Protein AF-A0A1E1WPE3-F1 (afdb_monomer)

Organism: Pectinophora gossypiella (NCBI:txid13191)

InterPro domains:
  IPR011009 Protein kinase-like domain superfamily [SSF56112] (70-118)
  IPR050839 Rho-associated Serine/Threonine Kinase [PTHR22988] (26-117)

Structure (mmCIF, N/CA/C/O backbone):
data_AF-A0A1E1WPE3-F1
#
_entry.id   AF-A0A1E1WPE3-F1
#
loop_
_atom_site.group_PDB
_atom_site.id
_atom_site.type_symbol
_atom_site.label_atom_id
_atom_site.label_alt_id
_atom_site.label_comp_id
_atom_site.label_asym_id
_atom_site.label_entity_id
_atom_site.label_seq_id
_atom_site.pdbx_PDB_ins_code
_atom_site.Cartn_x
_atom_site.Cartn_y
_atom_site.Cartn_z
_atom_site.occupancy
_atom_site.B_iso_or_equiv
_atom_site.auth_seq_id
_atom_site.auth_comp_id
_atom_site.auth_asym_id
_atom_site.auth_atom_id
_atom_site.pdbx_PDB_model_num
ATOM 1 N N . MET A 1 1 ? 42.005 35.440 54.924 1.00 44.78 1 MET A N 1
ATOM 2 C CA . MET A 1 1 ? 42.243 36.395 53.826 1.00 44.78 1 MET A CA 1
ATOM 3 C C . MET A 1 1 ? 43.065 35.664 52.790 1.00 44.78 1 MET A C 1
ATOM 5 O O . MET A 1 1 ? 44.163 35.255 53.140 1.00 44.78 1 MET A O 1
ATOM 9 N N . SER A 1 2 ? 42.572 35.339 51.604 1.00 46.44 2 SER A N 1
ATOM 10 C CA . SER A 1 2 ? 41.546 35.983 50.758 1.00 46.44 2 SER A CA 1
ATOM 11 C C . SER A 1 2 ? 40.891 34.846 49.950 1.00 46.44 2 SER A C 1
ATOM 13 O O . SER A 1 2 ? 41.591 33.901 49.599 1.00 46.44 2 SER A O 1
ATOM 15 N N . ASP A 1 3 ? 39.568 34.715 49.884 1.00 54.69 3 ASP A N 1
ATOM 16 C CA . ASP A 1 3 ? 38.653 35.470 49.010 1.00 54.69 3 ASP A CA 1
ATOM 17 C C . ASP A 1 3 ? 39.115 35.460 47.550 1.00 54.69 3 ASP A C 1
ATOM 19 O O . ASP A 1 3 ? 39.924 36.297 47.177 1.00 54.69 3 ASP A O 1
ATOM 23 N N . ASP A 1 4 ? 38.598 34.499 46.781 1.00 58.78 4 ASP A N 1
ATOM 24 C CA . ASP A 1 4 ? 38.401 34.546 45.323 1.00 58.78 4 ASP A CA 1
ATOM 25 C C . ASP A 1 4 ? 37.315 33.491 45.013 1.00 58.78 4 ASP A C 1
ATOM 27 O O . ASP A 1 4 ? 37.571 32.289 44.961 1.00 58.78 4 ASP A O 1
ATOM 31 N N . GLU A 1 5 ? 36.051 33.854 45.229 1.00 60.88 5 GLU A N 1
ATOM 32 C CA . GLU A 1 5 ? 35.130 34.358 44.196 1.00 60.88 5 GLU A CA 1
ATOM 33 C C . GLU A 1 5 ? 34.588 33.229 43.308 1.00 60.88 5 GLU A C 1
ATOM 35 O O . GLU A 1 5 ? 35.170 32.783 42.319 1.00 60.88 5 GLU A O 1
ATOM 40 N N . ASP A 1 6 ? 33.409 32.785 43.740 1.00 49.94 6 ASP A N 1
ATOM 41 C CA . ASP A 1 6 ? 32.410 32.038 42.999 1.00 49.94 6 ASP A CA 1
ATOM 42 C C . ASP A 1 6 ? 32.151 32.701 41.637 1.00 49.94 6 ASP A C 1
ATOM 44 O O . ASP A 1 6 ? 31.755 33.860 41.533 1.00 49.94 6 ASP A O 1
ATOM 48 N N . SER A 1 7 ? 32.408 31.971 40.558 1.00 48.25 7 SER A N 1
ATOM 49 C CA . SER A 1 7 ? 32.053 32.399 39.207 1.00 48.25 7 SER A CA 1
ATOM 50 C C . SER A 1 7 ? 31.471 31.228 38.432 1.00 48.25 7 SER A C 1
ATOM 52 O O . SER A 1 7 ? 31.965 30.825 37.380 1.00 48.25 7 SER A O 1
ATOM 54 N N . SER A 1 8 ? 30.365 30.694 38.948 1.00 56.28 8 SER A N 1
ATOM 55 C CA . SER A 1 8 ? 29.364 30.067 38.089 1.00 56.28 8 SER A CA 1
ATOM 56 C C . SER A 1 8 ? 28.542 31.174 37.421 1.00 56.28 8 SER A C 1
ATOM 58 O O . SER A 1 8 ? 27.858 31.922 38.120 1.00 56.28 8 SER A O 1
ATOM 60 N N . PRO A 1 9 ? 28.544 31.327 36.083 1.00 53.41 9 PRO A N 1
ATOM 61 C CA . PRO A 1 9 ? 27.632 32.255 35.441 1.00 53.41 9 PRO A CA 1
ATOM 62 C C . PRO A 1 9 ? 26.237 31.624 35.405 1.00 53.41 9 PRO A C 1
ATOM 64 O O . PRO A 1 9 ? 25.801 31.075 34.394 1.00 53.41 9 PRO A O 1
ATOM 67 N N . GLU A 1 10 ? 25.504 31.757 36.507 1.00 52.38 10 GLU A N 1
ATOM 68 C CA . GLU A 1 10 ? 24.049 31.652 36.530 1.00 52.38 10 GLU A CA 1
ATOM 69 C C . GLU A 1 10 ? 23.464 32.906 35.853 1.00 52.38 10 GLU A C 1
ATOM 71 O O . GLU A 1 10 ? 22.895 33.799 36.474 1.00 52.38 10 GLU A O 1
ATOM 76 N N . ARG A 1 11 ? 23.648 33.031 34.532 1.00 51.53 11 ARG A N 1
ATOM 77 C CA . ARG A 1 11 ? 22.940 34.045 33.741 1.00 51.53 11 ARG A CA 1
ATOM 78 C C . ARG A 1 11 ? 21.675 33.442 33.161 1.00 51.53 11 ARG A C 1
ATOM 80 O O . ARG A 1 11 ? 21.628 33.010 32.015 1.00 51.53 11 ARG A O 1
ATOM 87 N N . ALA A 1 12 ? 20.665 33.455 34.026 1.00 43.12 12 ALA A N 1
ATOM 88 C CA . ALA A 1 12 ? 19.273 33.726 33.713 1.00 43.12 12 ALA A CA 1
ATOM 89 C C . ALA A 1 12 ? 18.779 33.114 32.395 1.00 43.12 12 ALA A C 1
ATOM 91 O O . ALA A 1 12 ? 18.644 33.789 31.371 1.00 43.12 12 ALA A O 1
ATOM 92 N N . LEU A 1 13 ? 18.350 31.854 32.472 1.00 42.94 13 LEU A N 1
ATOM 93 C CA . LEU A 1 13 ? 17.176 31.456 31.709 1.00 42.94 13 LEU A CA 1
ATOM 94 C C . LEU A 1 13 ? 16.004 32.287 32.244 1.00 42.94 13 LEU A C 1
ATOM 96 O O . LEU A 1 13 ? 15.238 31.839 33.092 1.00 42.94 13 LEU A O 1
ATOM 100 N N . CYS A 1 14 ? 15.874 33.526 31.762 1.00 37.69 14 CYS A N 1
ATOM 101 C CA . CYS A 1 14 ? 14.597 34.214 31.804 1.00 37.69 14 CYS A CA 1
ATOM 102 C C . CYS A 1 14 ? 13.567 33.206 31.280 1.00 37.69 14 CYS A C 1
ATOM 104 O O . CYS A 1 14 ? 13.779 32.664 30.184 1.00 37.69 14 CYS A O 1
ATOM 106 N N . PRO A 1 15 ? 12.472 32.924 32.005 1.00 41.44 15 PRO A N 1
ATOM 107 C CA . PRO A 1 15 ? 11.387 32.160 31.435 1.00 41.44 15 PRO A CA 1
ATOM 10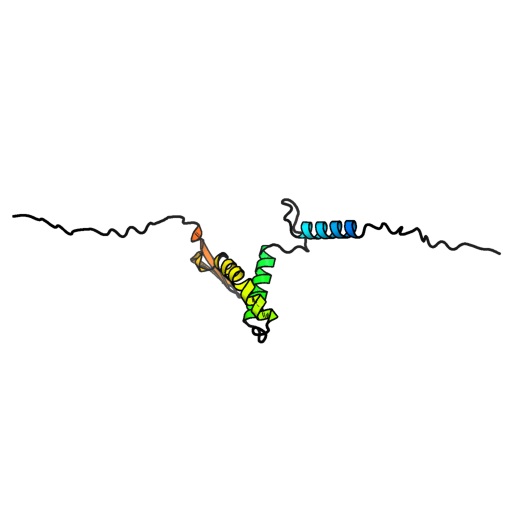8 C C . PRO A 1 15 ? 10.813 33.035 30.326 1.00 41.44 15 PRO A C 1
ATOM 110 O O . PRO A 1 15 ? 9.964 33.896 30.552 1.00 41.44 15 PRO A O 1
ATOM 113 N N . THR A 1 16 ? 11.310 32.859 29.102 1.00 51.50 16 THR A N 1
ATOM 114 C CA . THR A 1 16 ? 10.602 33.339 27.925 1.00 51.50 16 THR A CA 1
ATOM 115 C C . THR A 1 16 ? 9.398 32.422 27.810 1.00 51.50 16 THR A C 1
ATOM 117 O O . THR A 1 16 ? 9.425 31.367 27.179 1.00 51.50 16 THR A O 1
ATOM 120 N N . ASN A 1 17 ? 8.353 32.796 28.547 1.00 52.81 17 ASN A N 1
ATOM 121 C CA . ASN A 1 17 ? 7.026 32.220 28.480 1.00 52.81 17 ASN A CA 1
ATOM 122 C C . ASN A 1 17 ? 6.522 32.404 27.051 1.00 52.81 17 ASN A C 1
ATOM 124 O O . ASN A 1 17 ? 5.910 33.400 26.695 1.00 52.81 17 ASN A O 1
ATOM 128 N N . ASN A 1 18 ? 6.887 31.440 26.217 1.00 54.47 18 ASN A N 1
ATOM 129 C CA . ASN A 1 18 ? 6.505 31.302 24.826 1.00 54.47 18 ASN A CA 1
ATOM 130 C C . ASN A 1 18 ? 6.468 29.808 24.468 1.00 54.47 18 ASN A C 1
ATOM 132 O O . ASN A 1 18 ? 6.739 29.416 23.334 1.00 54.47 18 ASN A O 1
ATOM 136 N N . VAL A 1 19 ? 6.092 28.961 25.437 1.00 59.81 19 VAL A N 1
ATOM 137 C CA . VAL A 1 19 ? 5.820 27.525 25.244 1.00 59.81 19 VAL A CA 1
ATOM 138 C C . VAL A 1 19 ? 4.942 27.267 24.002 1.00 59.81 19 VAL A C 1
ATOM 140 O O . VAL A 1 19 ? 5.298 26.378 23.222 1.00 59.81 19 VAL A O 1
ATOM 143 N N . PRO A 1 20 ? 3.894 28.074 23.704 1.00 60.66 20 PRO A N 1
ATOM 144 C CA . PRO A 1 20 ? 3.128 27.927 22.464 1.00 60.66 20 PRO A CA 1
ATOM 145 C C . PRO A 1 20 ? 3.970 28.182 21.204 1.00 60.66 20 PRO A C 1
ATOM 147 O O . PRO A 1 20 ? 3.899 27.428 20.237 1.00 60.66 20 PRO A O 1
ATOM 150 N N . VAL A 1 21 ? 4.826 29.209 21.222 1.00 66.69 21 VAL A N 1
ATOM 151 C CA . VAL A 1 21 ? 5.698 29.586 20.095 1.00 66.69 21 VAL A CA 1
ATOM 152 C C . VAL A 1 21 ? 6.784 28.531 19.858 1.00 66.69 21 VAL A C 1
ATOM 154 O O . VAL A 1 21 ? 7.121 28.242 18.709 1.00 66.69 21 VAL A O 1
ATOM 157 N N . LEU A 1 22 ? 7.307 27.906 20.919 1.00 78.94 22 LEU A N 1
ATOM 158 C CA . LEU A 1 22 ? 8.232 26.774 20.814 1.00 78.94 22 LEU A CA 1
ATOM 159 C C . LEU A 1 22 ? 7.536 25.531 20.235 1.00 78.94 22 LEU A C 1
ATOM 161 O O . LEU A 1 22 ? 8.102 24.863 19.369 1.00 78.94 22 LEU A O 1
ATOM 165 N N . GLY A 1 23 ? 6.296 25.257 20.650 1.00 82.56 23 GLY A N 1
ATOM 166 C CA . GLY A 1 23 ? 5.470 24.186 20.087 1.00 82.56 23 GLY A CA 1
ATOM 167 C C . GLY A 1 23 ? 5.225 24.363 18.586 1.00 82.56 23 GLY A C 1
ATOM 168 O O . GLY A 1 23 ? 5.453 23.437 17.809 1.00 82.56 23 GLY A O 1
ATOM 169 N N . ILE A 1 24 ? 4.872 25.579 18.158 1.00 88.88 24 ILE A N 1
ATOM 170 C CA . ILE A 1 24 ? 4.664 25.910 16.739 1.00 88.88 24 ILE A CA 1
ATOM 171 C C . ILE A 1 24 ? 5.959 25.737 15.932 1.00 88.88 24 ILE A C 1
ATOM 173 O O . ILE A 1 24 ? 5.927 25.203 14.824 1.00 88.88 24 ILE A O 1
ATOM 177 N N . LYS A 1 25 ? 7.116 26.141 16.476 1.00 85.69 25 LYS A N 1
ATOM 178 C CA . LYS A 1 25 ? 8.419 25.932 15.818 1.00 85.69 25 LYS A CA 1
ATOM 179 C C . LYS A 1 25 ? 8.728 24.446 15.620 1.00 85.69 25 LYS A C 1
ATOM 181 O O . LYS A 1 25 ? 9.155 24.061 14.534 1.00 85.69 25 LYS A O 1
ATOM 186 N N . ARG A 1 26 ? 8.468 23.613 16.633 1.00 88.31 26 ARG A N 1
ATOM 1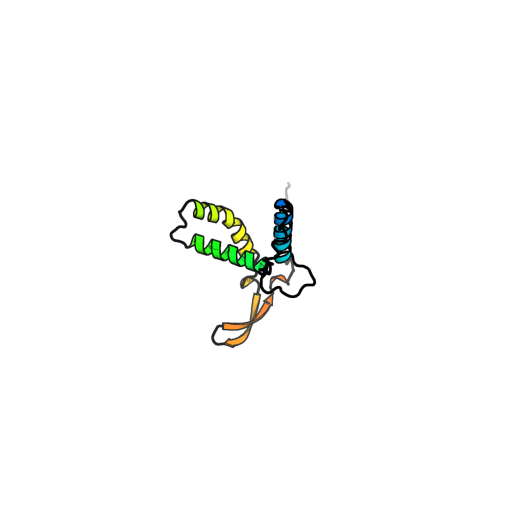87 C CA . ARG A 1 26 ? 8.645 22.154 16.548 1.00 88.31 26 ARG A CA 1
ATOM 188 C C . ARG A 1 26 ? 7.708 21.525 15.515 1.00 88.31 26 ARG A C 1
ATOM 190 O O . ARG A 1 26 ? 8.156 20.694 14.733 1.00 88.31 26 ARG A O 1
ATOM 197 N N . LEU A 1 27 ? 6.443 21.951 15.461 1.00 89.00 27 LEU A N 1
ATOM 198 C CA . LEU A 1 27 ? 5.486 21.450 14.470 1.00 89.00 27 LEU A CA 1
ATOM 199 C C . LEU A 1 27 ? 5.912 21.804 13.038 1.00 89.00 27 LEU A C 1
ATOM 201 O O . LEU A 1 27 ? 5.928 20.932 12.173 1.00 89.00 27 LEU A O 1
ATOM 205 N N . LYS A 1 28 ? 6.358 23.047 12.808 1.00 84.94 28 LYS A N 1
ATOM 206 C CA . LYS A 1 28 ? 6.933 23.463 11.517 1.00 84.94 28 LYS A CA 1
ATOM 207 C C . LYS A 1 28 ? 8.168 22.645 11.147 1.00 84.94 28 LYS A C 1
ATOM 209 O O . LYS A 1 28 ? 8.368 22.321 9.983 1.00 84.94 28 LYS A O 1
ATOM 214 N N . GLN A 1 29 ? 9.002 22.286 12.120 1.00 82.75 29 GLN A N 1
ATOM 215 C CA . GLN A 1 29 ? 10.158 21.431 11.864 1.00 82.75 29 GLN A CA 1
ATOM 216 C C . GLN A 1 29 ? 9.731 20.038 11.379 1.00 82.75 29 GLN A C 1
ATOM 218 O O . GLN A 1 29 ? 10.280 19.570 10.384 1.00 82.75 29 GLN A O 1
ATOM 223 N N . ILE A 1 30 ? 8.726 19.419 12.013 1.00 84.75 30 ILE A N 1
ATOM 224 C CA . ILE A 1 30 ? 8.155 18.133 11.574 1.00 84.75 30 ILE A CA 1
ATOM 225 C C . ILE A 1 30 ? 7.588 18.258 10.157 1.00 84.75 30 ILE A C 1
ATOM 227 O O . ILE A 1 30 ? 7.924 17.455 9.295 1.00 84.75 30 ILE A O 1
ATOM 231 N N . GLU A 1 31 ? 6.802 19.298 9.878 1.00 82.44 31 GLU A N 1
ATOM 232 C CA . GLU A 1 31 ? 6.263 19.562 8.538 1.00 82.44 31 GLU A CA 1
ATOM 233 C C . GLU A 1 31 ? 7.381 19.606 7.481 1.00 82.44 31 GLU A C 1
ATOM 235 O O . GLU A 1 31 ? 7.285 18.961 6.438 1.00 82.44 31 GLU A O 1
ATOM 240 N N . THR A 1 32 ? 8.505 20.269 7.776 1.00 77.62 32 THR A N 1
ATOM 241 C CA . THR A 1 32 ? 9.652 20.316 6.853 1.00 77.62 32 THR A CA 1
ATOM 242 C C . THR A 1 32 ? 10.408 18.994 6.692 1.00 77.62 32 THR A C 1
ATOM 244 O O . THR A 1 32 ? 11.265 18.915 5.812 1.00 77.62 32 THR A O 1
ATOM 247 N N . MET A 1 33 ? 10.151 17.980 7.526 1.00 75.69 33 MET A N 1
ATOM 248 C CA . MET A 1 33 ? 10.687 16.627 7.330 1.00 75.69 33 MET A CA 1
ATOM 249 C C . MET A 1 33 ? 9.885 15.844 6.285 1.00 75.69 33 MET A C 1
ATOM 251 O O . MET A 1 33 ? 10.474 15.023 5.592 1.00 75.69 33 MET A O 1
ATOM 255 N N . PHE A 1 34 ? 8.579 16.103 6.156 1.00 73.62 34 PHE A N 1
ATOM 256 C CA . PHE A 1 34 ? 7.682 15.342 5.275 1.00 73.62 34 PHE A CA 1
ATOM 257 C C . PHE A 1 34 ? 7.286 16.088 3.995 1.00 73.62 34 PHE A C 1
ATOM 259 O O . PHE A 1 34 ? 6.935 15.445 3.008 1.00 73.62 34 PHE A O 1
ATOM 266 N N . LEU A 1 35 ? 7.346 17.425 3.968 1.00 73.81 35 LEU A N 1
ATOM 267 C CA . LEU A 1 35 ? 7.082 18.189 2.748 1.00 73.81 35 LEU A CA 1
ATOM 268 C C . LEU A 1 35 ? 8.289 18.126 1.799 1.00 73.81 35 LEU A C 1
ATOM 270 O O . LEU A 1 35 ? 9.376 18.587 2.167 1.00 73.81 35 LEU A O 1
ATOM 274 N N . PRO A 1 36 ? 8.113 17.652 0.551 1.00 61.25 36 PRO A N 1
ATOM 275 C CA . PRO A 1 36 ? 9.171 17.677 -0.445 1.00 61.25 36 PRO A CA 1
ATOM 276 C C . PRO A 1 36 ? 9.545 19.127 -0.755 1.00 61.25 36 PRO A C 1
ATOM 278 O O . PRO A 1 36 ? 8.833 19.846 -1.461 1.00 61.25 36 PRO A O 1
ATOM 281 N N . ARG A 1 37 ? 10.695 19.589 -0.260 1.00 61.09 37 ARG A N 1
ATOM 282 C CA . ARG A 1 37 ? 11.295 20.813 -0.787 1.00 61.09 37 ARG A CA 1
ATOM 283 C C . ARG A 1 37 ? 11.988 20.405 -2.081 1.00 61.09 37 ARG A C 1
ATOM 285 O O . ARG A 1 37 ? 13.010 19.732 -2.011 1.00 61.09 37 ARG A O 1
ATOM 292 N N . ARG A 1 38 ? 11.418 20.786 -3.236 1.00 55.78 38 ARG A N 1
ATOM 293 C CA . ARG A 1 38 ? 11.772 20.337 -4.608 1.00 55.78 38 ARG A CA 1
ATOM 294 C C . ARG A 1 38 ? 13.266 20.406 -5.009 1.00 55.78 38 ARG A C 1
ATOM 296 O O . ARG A 1 38 ? 13.585 20.081 -6.142 1.00 55.78 38 ARG A O 1
ATOM 303 N N . LEU A 1 39 ? 14.169 20.844 -4.130 1.00 54.38 39 LEU A N 1
ATOM 304 C CA . LEU A 1 39 ? 15.588 21.088 -4.399 1.00 54.38 39 LEU A CA 1
ATOM 305 C C . LEU A 1 39 ? 16.535 20.670 -3.251 1.00 54.38 39 LEU A C 1
ATOM 307 O O . LEU A 1 39 ? 17.700 21.052 -3.277 1.00 54.38 39 LEU A O 1
ATOM 311 N N . GLN A 1 40 ? 16.082 19.942 -2.219 1.00 57.38 40 GLN A N 1
ATOM 312 C CA . GLN A 1 40 ? 16.978 19.501 -1.135 1.00 57.38 40 GLN A CA 1
ATOM 313 C C . GLN A 1 40 ? 17.312 18.011 -1.243 1.00 57.38 40 GLN A C 1
ATOM 315 O O . GLN A 1 40 ? 16.424 17.174 -1.374 1.00 57.38 40 GLN A O 1
ATOM 320 N N . LEU A 1 41 ? 18.618 17.728 -1.184 1.00 54.94 41 LEU A N 1
ATOM 321 C CA . LEU A 1 41 ? 19.241 16.404 -1.104 1.00 54.94 41 LEU A CA 1
ATOM 322 C C . LEU A 1 41 ? 18.498 15.502 -0.095 1.00 54.94 41 LEU A C 1
ATOM 324 O O . LEU A 1 41 ? 18.043 16.034 0.925 1.00 54.94 41 LEU A O 1
ATOM 328 N N . PRO A 1 42 ? 18.388 14.174 -0.332 1.00 54.38 42 PRO A N 1
ATOM 329 C CA . PRO A 1 42 ? 17.695 13.265 0.574 1.00 54.38 42 PRO A CA 1
ATOM 330 C C . PRO A 1 42 ? 18.193 13.469 2.002 1.00 54.38 42 PRO A C 1
ATOM 332 O O . PRO A 1 42 ? 19.367 13.251 2.304 1.00 54.38 42 PRO A O 1
ATOM 335 N N . ARG A 1 43 ? 17.312 13.936 2.889 1.00 60.34 43 ARG A N 1
ATOM 336 C CA . ARG A 1 43 ? 17.636 13.959 4.311 1.00 60.34 43 ARG A CA 1
ATOM 337 C C . ARG A 1 43 ? 17.626 12.514 4.785 1.00 60.34 43 ARG A C 1
ATOM 339 O O . ARG A 1 43 ? 16.662 11.792 4.562 1.00 60.34 43 ARG A O 1
ATOM 346 N N . THR A 1 44 ? 18.685 12.104 5.469 1.00 60.34 44 THR A N 1
ATOM 347 C CA . THR A 1 44 ? 18.900 10.724 5.936 1.00 60.34 44 THR A CA 1
ATOM 348 C C . THR A 1 44 ? 17.880 10.242 6.979 1.00 60.34 44 THR A C 1
ATOM 350 O O . THR A 1 44 ? 17.971 9.107 7.431 1.00 60.34 44 THR A O 1
ATOM 353 N N . GLN A 1 45 ? 16.919 11.084 7.382 1.00 67.44 45 GLN A N 1
ATOM 354 C CA . GLN A 1 45 ? 15.988 10.839 8.492 1.00 67.44 45 GLN A CA 1
ATOM 355 C C . GLN A 1 45 ? 14.524 11.207 8.165 1.00 67.44 45 GLN A C 1
ATOM 357 O O . G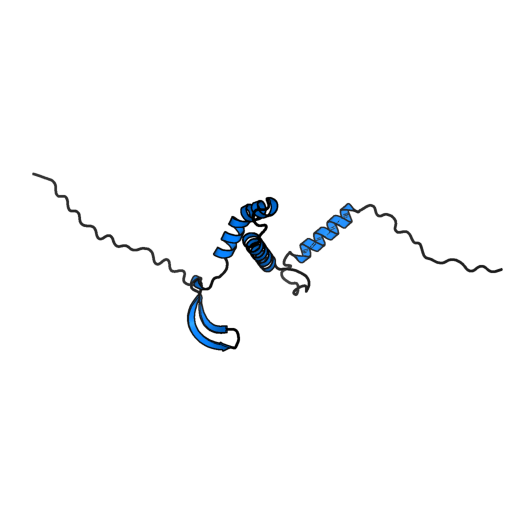LN A 1 45 ? 13.749 11.497 9.072 1.00 67.44 45 GLN A O 1
ATOM 362 N N . SER A 1 46 ? 14.128 11.240 6.888 1.00 73.56 46 SER A N 1
ATOM 363 C CA . SER A 1 46 ? 12.731 11.476 6.479 1.00 73.56 46 SER A CA 1
ATOM 364 C C . SER A 1 46 ? 12.160 10.274 5.732 1.00 73.56 46 SER A C 1
ATOM 366 O O . SER A 1 46 ? 12.823 9.743 4.843 1.00 73.56 46 SER A O 1
ATOM 368 N N . LEU A 1 47 ? 10.926 9.877 6.058 1.00 79.75 47 LEU A N 1
ATOM 369 C CA . LEU A 1 47 ? 10.177 8.871 5.300 1.00 79.75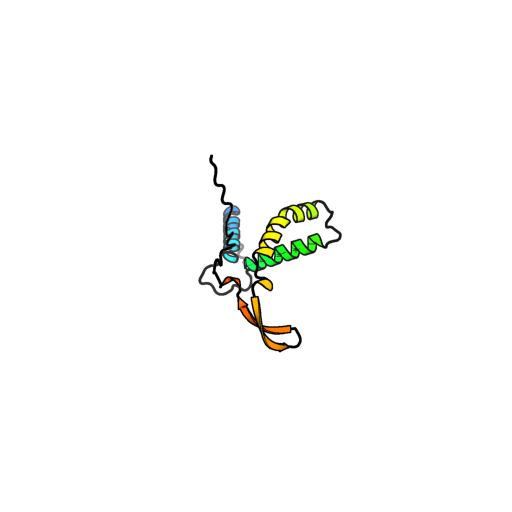 47 LEU A CA 1
ATOM 370 C C . LEU A 1 47 ? 9.416 9.547 4.161 1.00 79.75 47 LEU A C 1
ATOM 372 O O . LEU A 1 47 ? 8.796 10.593 4.366 1.00 79.75 47 LEU A O 1
ATOM 376 N N . SER A 1 48 ? 9.436 8.940 2.976 1.00 85.25 48 SER A N 1
ATOM 377 C CA . SER A 1 48 ? 8.580 9.384 1.880 1.00 85.25 48 SER A CA 1
ATOM 378 C C . SER A 1 48 ? 7.128 8.959 2.129 1.00 85.25 48 SER A C 1
ATOM 380 O O . SER A 1 48 ? 6.853 8.057 2.929 1.00 85.25 48 SER A O 1
ATOM 382 N N . VAL A 1 49 ? 6.180 9.601 1.440 1.00 88.56 49 VAL A N 1
ATOM 383 C CA . VAL A 1 49 ? 4.760 9.224 1.525 1.00 88.56 49 VAL A CA 1
ATOM 384 C C . VAL A 1 49 ? 4.569 7.774 1.078 1.00 88.56 49 VAL A C 1
ATOM 386 O O . VAL A 1 49 ? 3.813 7.037 1.699 1.00 88.56 49 VAL A O 1
ATOM 389 N N . GLU A 1 50 ? 5.304 7.330 0.062 1.00 91.12 50 GLU A N 1
ATOM 390 C CA . GLU A 1 50 ? 5.287 5.958 -0.446 1.00 91.12 50 GLU A CA 1
ATOM 391 C C . GLU A 1 50 ? 5.664 4.948 0.642 1.00 91.12 50 GLU A C 1
ATOM 393 O O . GLU A 1 50 ? 4.942 3.969 0.832 1.00 91.12 50 GLU A O 1
ATOM 398 N N . THR A 1 51 ? 6.715 5.228 1.422 1.00 92.12 51 THR A N 1
ATOM 399 C CA . THR A 1 51 ? 7.105 4.376 2.555 1.00 92.12 51 THR A CA 1
ATOM 400 C C . THR A 1 51 ? 6.047 4.367 3.656 1.00 92.12 51 THR A C 1
ATOM 402 O O . THR A 1 51 ? 5.783 3.324 4.246 1.00 92.12 51 THR A O 1
ATOM 405 N N . LEU A 1 52 ? 5.387 5.496 3.931 1.00 93.31 52 LEU A N 1
ATOM 406 C CA . LEU A 1 52 ? 4.279 5.523 4.895 1.00 93.31 52 LEU A CA 1
ATOM 407 C C . LEU A 1 52 ? 3.089 4.674 4.423 1.00 93.31 52 LEU A C 1
ATOM 409 O O . LEU A 1 52 ? 2.444 4.014 5.238 1.00 93.31 52 LEU A O 1
ATOM 413 N N . LEU A 1 53 ? 2.822 4.645 3.114 1.00 96.00 53 LEU A N 1
ATOM 414 C CA . LEU A 1 53 ? 1.815 3.759 2.531 1.00 96.00 53 LEU A CA 1
ATOM 415 C C . LEU A 1 53 ? 2.226 2.283 2.644 1.00 96.00 53 LEU A C 1
ATOM 417 O O . LEU A 1 53 ? 1.367 1.456 2.938 1.00 96.00 53 LEU A O 1
ATOM 421 N N . ASP A 1 54 ? 3.512 1.950 2.473 1.00 96.19 54 ASP A N 1
ATOM 422 C CA . ASP A 1 54 ? 4.024 0.592 2.725 1.00 96.19 54 ASP A CA 1
ATOM 423 C C . ASP A 1 54 ? 3.792 0.172 4.178 1.00 96.19 54 ASP A C 1
ATOM 425 O O . ASP A 1 54 ? 3.242 -0.899 4.431 1.00 96.19 54 ASP A O 1
ATOM 429 N N . VAL A 1 55 ? 4.139 1.041 5.133 1.00 97.38 55 VAL A N 1
ATOM 430 C CA . VAL A 1 55 ? 3.942 0.790 6.569 1.00 97.38 55 VAL A CA 1
ATOM 431 C C . VAL A 1 55 ? 2.463 0.578 6.896 1.00 97.38 55 VAL A C 1
ATOM 433 O O . VAL A 1 55 ? 2.133 -0.340 7.646 1.00 97.38 55 VAL A O 1
ATOM 436 N N . LEU A 1 56 ? 1.562 1.379 6.317 1.00 98.06 56 LEU A N 1
ATOM 437 C CA . LEU A 1 56 ? 0.119 1.217 6.510 1.00 98.06 56 LEU A CA 1
ATOM 438 C C . LEU A 1 56 ? -0.377 -0.144 6.001 1.00 98.06 56 LEU A C 1
ATOM 440 O O . LEU A 1 56 ? -1.164 -0.801 6.683 1.00 98.06 56 LEU A O 1
ATOM 444 N N . VAL A 1 57 ? 0.073 -0.563 4.814 1.00 98.00 57 VAL A N 1
ATOM 445 C CA . VAL A 1 57 ? -0.305 -1.855 4.225 1.00 98.00 57 VAL A CA 1
ATOM 446 C C . VAL A 1 57 ? 0.227 -3.014 5.069 1.00 98.00 57 VAL A C 1
ATOM 448 O O . VAL A 1 57 ? -0.543 -3.919 5.382 1.00 98.00 57 VAL A O 1
ATOM 451 N N . VAL A 1 58 ? 1.495 -2.958 5.492 1.00 98.31 58 VAL A N 1
ATOM 452 C CA . VAL A 1 58 ? 2.108 -3.980 6.357 1.00 98.31 58 VAL A CA 1
ATOM 453 C C . VAL A 1 58 ? 1.355 -4.095 7.679 1.00 98.31 58 VAL A C 1
ATOM 455 O O . VAL A 1 58 ? 0.963 -5.192 8.062 1.00 98.31 58 VAL A O 1
ATOM 458 N N . LEU A 1 59 ? 1.083 -2.973 8.353 1.00 98.38 59 LEU A N 1
ATOM 459 C CA . LEU A 1 59 ? 0.343 -2.978 9.615 1.00 98.38 59 LEU A CA 1
ATOM 460 C C . LEU A 1 59 ? -1.061 -3.573 9.448 1.00 98.38 59 LEU A C 1
ATOM 462 O O . LEU A 1 59 ? -1.489 -4.381 10.267 1.00 98.38 59 LEU A O 1
ATOM 466 N N . TYR A 1 60 ? -1.777 -3.194 8.386 1.00 98.50 60 TYR A N 1
ATOM 467 C CA . TYR A 1 60 ? -3.095 -3.752 8.092 1.00 98.50 60 TYR A CA 1
ATOM 468 C C . TYR A 1 60 ? -3.044 -5.272 7.881 1.00 98.50 60 TYR A C 1
ATOM 470 O O . TYR A 1 60 ? -3.877 -5.990 8.439 1.00 98.50 60 TYR A O 1
ATOM 478 N N . ASP A 1 61 ? -2.075 -5.763 7.105 1.00 98.12 61 ASP A N 1
ATOM 479 C CA . ASP A 1 61 ? -1.930 -7.191 6.819 1.00 98.12 61 ASP A CA 1
ATOM 480 C C . ASP A 1 61 ? -1.562 -7.979 8.089 1.00 98.12 61 ASP A C 1
ATOM 482 O O . ASP A 1 61 ? -2.174 -9.013 8.366 1.00 98.12 61 ASP A O 1
ATOM 486 N N . GLU A 1 62 ? -0.658 -7.463 8.922 1.00 98.38 62 GLU A N 1
ATOM 487 C CA . GLU A 1 62 ? -0.331 -8.056 10.226 1.00 98.38 62 GLU A CA 1
ATOM 488 C C . GLU A 1 62 ? -1.546 -8.082 11.164 1.00 98.38 62 GLU A C 1
ATOM 490 O O . GLU A 1 62 ? -1.844 -9.107 11.779 1.00 98.38 62 GLU A O 1
ATOM 495 N N . CYS A 1 63 ? -2.326 -6.998 11.231 1.00 98.25 63 CYS A N 1
ATOM 496 C CA . CYS A 1 63 ? -3.559 -6.964 12.018 1.00 98.25 63 CYS A CA 1
ATOM 497 C C . CYS A 1 63 ? -4.587 -7.999 11.535 1.00 98.25 63 CYS A C 1
ATOM 499 O O . CYS A 1 63 ? -5.236 -8.643 12.360 1.00 98.25 63 CYS A O 1
ATOM 501 N N . CYS A 1 64 ? -4.725 -8.190 10.220 1.00 97.81 64 CYS A N 1
ATOM 502 C CA . CYS A 1 64 ? -5.631 -9.192 9.653 1.00 97.81 64 CYS A CA 1
ATOM 503 C C . CYS A 1 64 ? -5.204 -10.629 9.990 1.00 97.81 64 CYS A C 1
ATOM 505 O O . CYS A 1 64 ? -6.064 -11.476 10.248 1.00 97.81 64 CYS A O 1
ATOM 507 N N . ASN A 1 65 ? -3.895 -10.896 9.998 1.00 97.56 65 ASN A N 1
ATOM 508 C CA . ASN A 1 65 ? -3.326 -12.221 10.259 1.00 97.56 65 ASN A CA 1
ATOM 509 C C . ASN A 1 65 ? -3.093 -12.509 11.752 1.00 97.56 65 ASN A C 1
ATOM 511 O O . ASN A 1 65 ? -2.901 -13.662 12.139 1.00 97.56 65 ASN A O 1
ATOM 515 N N . SER 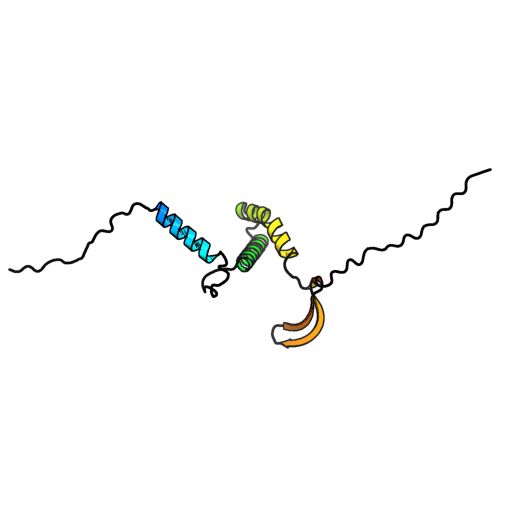A 1 66 ? -3.163 -11.488 12.604 1.00 96.75 66 SER A N 1
ATOM 516 C CA . SER A 1 66 ? -2.965 -11.607 14.046 1.00 96.75 66 SER A CA 1
ATOM 517 C C . SER A 1 66 ? -4.026 -12.481 14.731 1.00 96.75 66 SER A C 1
ATOM 519 O O . SER A 1 66 ? -5.211 -12.496 14.369 1.00 96.75 66 SER A O 1
ATOM 521 N N . SER A 1 67 ? -3.623 -13.156 15.813 1.00 97.19 67 SER A N 1
ATOM 522 C CA . SER A 1 67 ? -4.540 -13.808 16.760 1.00 97.19 67 SER A CA 1
ATOM 523 C C . SER A 1 67 ? -5.470 -12.805 17.454 1.00 97.19 67 SER A C 1
ATOM 525 O O . SER A 1 67 ? -6.577 -13.170 17.848 1.00 97.19 67 SER A O 1
ATOM 527 N N . LEU A 1 68 ? -5.065 -11.533 17.530 1.00 96.75 68 LEU A N 1
ATOM 528 C CA . LEU A 1 68 ? -5.813 -10.451 18.165 1.00 96.75 68 LEU A CA 1
ATOM 529 C C . LEU A 1 68 ? -6.817 -9.765 17.226 1.00 96.75 68 LEU A C 1
ATOM 531 O O . LEU A 1 68 ? -7.467 -8.812 17.634 1.00 96.75 68 LEU A O 1
ATOM 535 N N . ARG A 1 69 ? -7.012 -10.225 15.982 1.00 96.88 69 ARG A N 1
ATOM 536 C CA . ARG A 1 69 ? -7.896 -9.551 15.001 1.00 96.88 69 ARG A CA 1
ATOM 537 C C . ARG A 1 69 ? -9.350 -9.337 15.454 1.00 96.88 69 ARG A C 1
ATOM 539 O O . ARG A 1 69 ? -10.077 -8.568 14.835 1.00 96.88 69 ARG A O 1
ATOM 546 N N . ARG A 1 70 ? -9.796 -10.078 16.477 1.00 97.44 70 ARG A N 1
ATOM 547 C CA . ARG A 1 70 ? -11.139 -9.977 17.074 1.00 97.44 70 ARG A CA 1
ATOM 548 C C . ARG A 1 70 ? -11.206 -8.986 18.237 1.00 97.44 70 ARG A C 1
ATOM 550 O O . ARG A 1 70 ? -12.309 -8.634 18.643 1.00 97.44 70 ARG A O 1
ATOM 557 N N . GLU A 1 71 ? -10.063 -8.548 18.760 1.00 98.31 71 GLU A N 1
ATOM 558 C CA . GLU A 1 71 ? -10.006 -7.484 19.757 1.00 98.31 71 GLU A CA 1
ATOM 559 C C . GLU A 1 71 ? -10.617 -6.220 19.177 1.00 98.31 71 GLU A C 1
ATOM 561 O O . GLU A 1 71 ? -10.283 -5.821 18.059 1.00 98.31 71 GLU A O 1
ATOM 566 N N . LYS A 1 72 ? -11.502 -5.575 19.943 1.00 98.19 72 LYS A N 1
ATOM 567 C CA . LYS A 1 72 ? -12.329 -4.472 19.441 1.00 98.19 72 LYS A CA 1
ATOM 568 C C . LYS A 1 72 ? -11.500 -3.384 18.756 1.00 98.19 72 LYS A C 1
ATOM 570 O O . LYS A 1 72 ? -11.832 -2.978 17.651 1.00 98.19 72 LYS A O 1
ATOM 575 N N . ALA A 1 73 ? -10.401 -2.958 19.378 1.00 98.00 73 ALA A N 1
ATOM 576 C CA . ALA A 1 73 ? -9.543 -1.908 18.831 1.00 98.00 73 ALA A CA 1
ATOM 577 C C . ALA A 1 73 ? -8.927 -2.289 17.471 1.00 98.00 73 ALA A C 1
ATOM 579 O O . ALA A 1 73 ? -8.855 -1.459 16.567 1.00 98.00 73 ALA A O 1
ATOM 580 N N . ILE A 1 74 ? -8.514 -3.550 17.309 1.00 98.25 74 ILE A N 1
ATOM 581 C CA . ILE A 1 74 ? -7.903 -4.045 16.071 1.00 98.25 74 ILE A CA 1
ATOM 582 C C . ILE A 1 74 ? -8.977 -4.279 15.008 1.00 98.25 74 ILE A C 1
ATOM 584 O O . ILE A 1 74 ? -8.786 -3.898 13.857 1.00 98.25 74 ILE A O 1
ATOM 588 N N . ALA A 1 75 ? -10.121 -4.852 15.384 1.00 98.38 75 ALA A N 1
ATOM 589 C CA . ALA A 1 75 ? -11.251 -5.049 14.483 1.00 98.38 75 ALA A CA 1
ATOM 590 C C . ALA A 1 75 ? -11.765 -3.711 13.921 1.00 98.38 75 ALA A C 1
ATOM 592 O O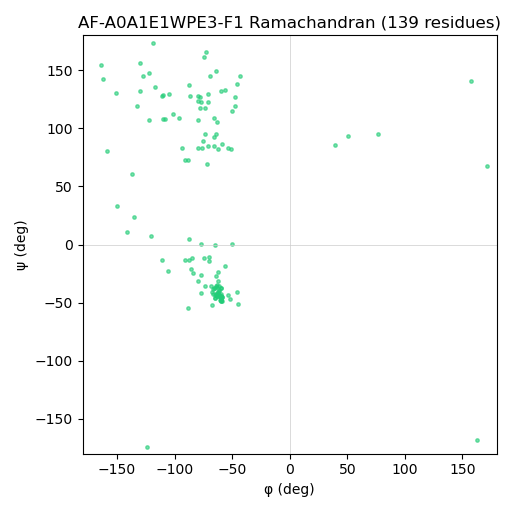 . ALA A 1 75 ? -11.979 -3.594 12.712 1.00 98.38 75 ALA A O 1
ATOM 593 N N . ASP A 1 76 ? -11.894 -2.694 14.778 1.00 98.50 76 ASP A N 1
ATOM 594 C CA . ASP A 1 76 ? -12.300 -1.343 14.386 1.00 98.50 76 ASP A CA 1
ATOM 595 C C . ASP A 1 76 ? -11.259 -0.715 13.436 1.00 98.50 76 ASP A C 1
ATOM 597 O O . ASP A 1 76 ? -11.629 -0.172 12.392 1.00 98.50 76 ASP A O 1
ATOM 601 N N . PHE A 1 77 ? -9.956 -0.862 13.725 1.00 98.56 77 PHE A N 1
ATOM 602 C CA . PHE A 1 77 ? -8.874 -0.419 12.834 1.00 98.56 77 PHE A CA 1
ATOM 603 C C . PHE A 1 77 ? -8.922 -1.105 11.461 1.00 98.56 77 PHE A C 1
ATOM 605 O O . PHE A 1 77 ? -8.880 -0.427 10.433 1.00 98.56 77 PHE A O 1
ATOM 612 N N . ILE A 1 78 ? -9.051 -2.436 11.423 1.00 98.50 78 ILE A N 1
ATOM 613 C CA . ILE A 1 78 ? -9.145 -3.205 10.174 1.00 98.50 78 ILE A CA 1
ATOM 614 C C . ILE A 1 78 ? -10.344 -2.719 9.361 1.00 98.50 78 ILE A C 1
ATOM 616 O O . ILE A 1 78 ? -10.200 -2.442 8.172 1.00 98.50 78 ILE A O 1
ATOM 620 N N . CYS A 1 79 ? -11.515 -2.584 9.989 1.00 98.31 79 CYS A N 1
ATOM 621 C CA . CYS A 1 79 ? -12.731 -2.128 9.319 1.00 98.31 79 CYS A CA 1
ATOM 622 C C . CYS A 1 79 ? -12.549 -0.733 8.701 1.00 98.31 79 CYS A C 1
ATOM 624 O O . CYS A 1 79 ? -12.883 -0.522 7.534 1.00 98.31 79 CYS A O 1
ATOM 626 N N . TYR A 1 80 ? -11.947 0.189 9.457 1.00 98.44 80 TYR A N 1
ATOM 627 C CA . TYR A 1 80 ? -11.685 1.558 9.022 1.00 98.44 80 TYR A CA 1
ATOM 628 C C . TYR A 1 80 ? -10.686 1.639 7.856 1.00 98.44 80 TYR A C 1
ATOM 630 O O . TYR A 1 80 ? -10.924 2.344 6.876 1.00 98.44 80 TYR A O 1
ATOM 638 N N . VAL A 1 81 ? -9.570 0.909 7.934 1.00 98.31 81 VAL A N 1
ATOM 639 C CA . VAL A 1 81 ? -8.464 1.018 6.967 1.00 98.31 81 VAL A CA 1
ATOM 640 C C . VAL A 1 81 ? -8.684 0.172 5.711 1.00 98.31 81 VAL A C 1
ATOM 642 O O . VAL A 1 81 ? -8.163 0.506 4.643 1.00 98.31 81 VAL A O 1
ATOM 645 N N . LYS A 1 82 ? -9.489 -0.894 5.790 1.00 98.44 82 LYS A N 1
ATOM 646 C CA . LYS A 1 82 ? -9.757 -1.823 4.681 1.00 98.44 82 LYS A CA 1
ATOM 647 C C . LYS A 1 82 ? -10.040 -1.157 3.326 1.00 98.44 82 LYS A C 1
ATOM 649 O O . LYS A 1 82 ? -9.385 -1.557 2.359 1.00 98.44 82 LYS A O 1
ATOM 654 N N . PRO A 1 83 ? -10.959 -0.179 3.181 1.00 98.38 83 PRO A N 1
ATOM 655 C CA . PRO A 1 83 ? -11.212 0.441 1.877 1.00 98.38 83 PRO A CA 1
ATOM 656 C C . PRO A 1 83 ? -9.984 1.178 1.322 1.00 98.38 83 PRO A C 1
ATOM 658 O O . PRO A 1 83 ? -9.733 1.124 0.118 1.00 98.38 83 PRO A O 1
ATOM 661 N N . ILE A 1 84 ? -9.180 1.797 2.191 1.00 98.06 84 ILE A N 1
ATOM 662 C CA . ILE A 1 84 ? -7.958 2.517 1.812 1.00 98.06 84 ILE A CA 1
ATOM 663 C C . ILE A 1 84 ? -6.912 1.524 1.306 1.00 98.06 84 ILE A C 1
ATOM 665 O O . ILE A 1 84 ? -6.416 1.671 0.192 1.00 98.06 84 ILE A O 1
ATOM 669 N N . VAL A 1 85 ? -6.615 0.472 2.075 1.00 98.12 85 VAL A N 1
ATOM 670 C CA . VAL A 1 85 ? -5.629 -0.546 1.672 1.00 98.12 85 VAL A CA 1
ATOM 671 C C . VAL A 1 85 ? -6.074 -1.292 0.417 1.00 98.12 85 VAL A C 1
ATOM 673 O O . VAL A 1 85 ? -5.250 -1.563 -0.452 1.00 98.12 85 VAL A O 1
ATOM 676 N N . THR A 1 86 ? -7.373 -1.558 0.266 1.00 97.88 86 THR A N 1
ATOM 677 C CA . THR A 1 86 ? -7.920 -2.166 -0.957 1.00 97.88 86 THR A CA 1
ATOM 678 C C . THR A 1 86 ? -7.675 -1.272 -2.175 1.00 97.88 86 THR A C 1
ATOM 680 O O . THR A 1 86 ? -7.225 -1.753 -3.215 1.00 97.88 86 THR A O 1
ATOM 683 N N . ALA A 1 87 ? -7.912 0.037 -2.050 1.00 97.81 87 ALA A N 1
ATOM 684 C CA . ALA A 1 87 ? -7.624 0.988 -3.118 1.00 97.81 87 ALA A CA 1
ATOM 685 C C . ALA A 1 87 ? -6.118 1.085 -3.412 1.00 97.81 87 ALA A C 1
ATOM 687 O O . ALA A 1 87 ? -5.733 1.048 -4.577 1.00 97.81 87 ALA A O 1
ATOM 688 N N . LEU A 1 88 ? -5.268 1.144 -2.382 1.00 97.44 88 LEU A N 1
ATOM 689 C CA . LEU A 1 88 ? -3.811 1.189 -2.540 1.00 97.44 88 LEU A CA 1
ATOM 690 C C . LEU A 1 88 ? -3.278 -0.046 -3.267 1.00 97.44 88 LEU A C 1
ATOM 692 O O . LEU A 1 88 ? -2.514 0.097 -4.216 1.00 97.44 88 LEU A O 1
ATOM 696 N N . LYS A 1 89 ? -3.706 -1.248 -2.864 1.00 95.88 89 LYS A N 1
ATOM 697 C CA . LYS A 1 89 ? -3.298 -2.505 -3.509 1.00 95.88 89 LYS A CA 1
ATOM 698 C C . LYS A 1 89 ? -3.731 -2.564 -4.975 1.00 95.88 89 LYS A C 1
ATOM 700 O O . LYS A 1 89 ? -2.977 -3.070 -5.791 1.00 95.88 89 LYS A O 1
ATOM 705 N N . ARG A 1 90 ? -4.904 -2.015 -5.312 1.00 95.69 90 ARG A N 1
ATOM 706 C CA . ARG A 1 90 ? -5.413 -1.951 -6.693 1.00 95.69 90 ARG A CA 1
ATOM 707 C C . ARG A 1 90 ? -4.699 -0.909 -7.561 1.00 95.69 90 ARG A C 1
ATO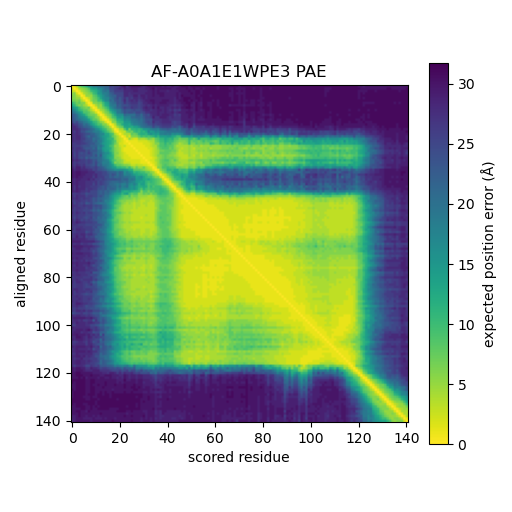M 709 O O . ARG A 1 90 ? -4.590 -1.102 -8.761 1.00 95.69 90 ARG A O 1
ATOM 716 N N . LEU A 1 91 ? -4.311 0.227 -6.983 1.00 95.75 91 LEU A N 1
ATOM 717 C CA . LEU A 1 91 ? -3.690 1.336 -7.719 1.00 95.75 91 LEU A CA 1
ATOM 718 C C . LEU A 1 91 ? -2.171 1.184 -7.861 1.00 95.75 91 LEU A C 1
ATOM 720 O O . LEU A 1 91 ? -1.574 1.824 -8.723 1.00 95.75 91 LEU A O 1
ATOM 724 N N . ARG A 1 92 ? -1.534 0.389 -6.995 1.00 95.50 92 ARG A N 1
ATOM 725 C CA . ARG A 1 92 ? -0.113 0.062 -7.107 1.00 95.50 92 ARG A CA 1
ATOM 726 C C . ARG A 1 92 ? 0.135 -0.836 -8.309 1.00 95.50 92 ARG A C 1
ATOM 728 O O . ARG A 1 92 ? -0.662 -1.722 -8.591 1.00 95.50 92 ARG A O 1
ATOM 735 N N . LEU A 1 93 ? 1.287 -0.628 -8.945 1.00 94.88 93 LEU A N 1
ATOM 736 C CA . LEU A 1 93 ? 1.760 -1.505 -10.007 1.00 94.88 93 LEU A CA 1
ATOM 737 C C . LEU A 1 93 ? 1.842 -2.945 -9.505 1.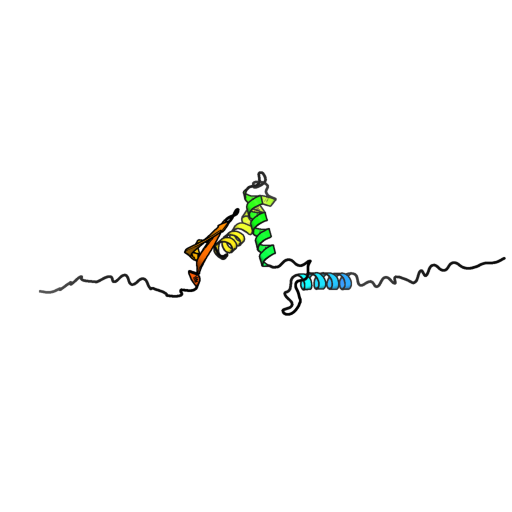00 94.88 93 LEU A C 1
ATOM 739 O O . LEU A 1 93 ? 2.386 -3.237 -8.437 1.00 94.88 93 LEU A O 1
ATOM 743 N N . SER A 1 94 ? 1.311 -3.829 -10.325 1.00 94.44 94 SER A N 1
ATOM 744 C CA . SER A 1 94 ? 1.272 -5.264 -10.151 1.00 94.44 94 SER A CA 1
ATOM 745 C C . SER A 1 94 ? 2.028 -5.933 -11.295 1.00 94.44 94 SER A C 1
ATOM 747 O O . SER A 1 94 ? 2.454 -5.294 -12.256 1.00 94.44 94 SER A O 1
ATOM 749 N N . ARG A 1 95 ? 2.205 -7.251 -11.209 1.00 93.44 95 ARG A N 1
ATOM 750 C CA . ARG A 1 95 ? 2.803 -8.022 -12.304 1.00 93.44 95 ARG A CA 1
ATOM 751 C C . ARG A 1 95 ? 1.953 -7.960 -13.577 1.00 93.44 95 ARG A C 1
ATOM 753 O O . ARG A 1 95 ? 2.516 -7.993 -14.665 1.00 93.44 95 ARG A O 1
ATOM 760 N N . ASP A 1 96 ? 0.636 -7.851 -13.430 1.00 93.12 96 ASP A N 1
ATOM 761 C CA . ASP A 1 96 ? -0.320 -7.874 -14.540 1.00 93.12 96 ASP A CA 1
ATOM 762 C C . ASP A 1 96 ? -0.237 -6.602 -15.405 1.00 93.12 96 ASP A C 1
ATOM 764 O O . ASP A 1 96 ? -0.679 -6.585 -16.553 1.00 93.12 96 ASP A O 1
ATOM 768 N N . ASP A 1 97 ? 0.429 -5.559 -14.900 1.00 94.69 97 ASP A N 1
ATOM 769 C CA . ASP A 1 97 ? 0.745 -4.336 -15.644 1.00 94.69 97 ASP A CA 1
ATOM 770 C C . ASP A 1 97 ? 1.926 -4.507 -16.625 1.00 94.69 97 ASP A C 1
ATOM 772 O O . ASP A 1 97 ? 2.319 -3.560 -17.318 1.00 94.69 97 ASP A O 1
ATOM 776 N N . PHE A 1 98 ? 2.515 -5.707 -16.695 1.00 95.88 98 PHE A N 1
ATOM 777 C CA . PHE A 1 98 ? 3.698 -5.996 -17.498 1.00 95.88 98 PHE A CA 1
ATOM 778 C C . PHE A 1 98 ? 3.546 -7.281 -18.320 1.00 95.88 98 PHE A C 1
ATOM 780 O O . PHE A 1 98 ? 3.460 -8.389 -17.793 1.00 95.88 98 PHE A O 1
ATOM 787 N N . GLU A 1 99 ? 3.623 -7.143 -19.643 1.00 96.25 99 GLU A N 1
ATOM 788 C CA . GLU A 1 99 ? 3.740 -8.269 -20.566 1.00 96.25 99 GLU A CA 1
ATOM 789 C C . GLU A 1 99 ? 5.197 -8.751 -20.602 1.00 96.25 99 GLU A C 1
ATOM 791 O O . GLU A 1 99 ? 6.121 -7.985 -20.902 1.00 96.25 99 GLU A O 1
ATOM 796 N N . LEU A 1 100 ? 5.420 -10.032 -20.307 1.00 95.25 100 LEU A N 1
ATOM 797 C CA . LEU A 1 100 ? 6.743 -10.640 -20.392 1.00 95.25 100 LEU A CA 1
ATOM 798 C C . LEU A 1 100 ? 7.141 -10.847 -21.856 1.00 95.25 100 LEU A C 1
ATOM 800 O O . LEU A 1 100 ? 6.545 -11.660 -22.553 1.00 95.25 100 LEU A O 1
ATOM 804 N N . VAL A 1 101 ? 8.212 -10.182 -22.287 1.00 96.69 101 VAL A N 1
ATOM 805 C CA . VAL A 1 101 ? 8.763 -10.363 -23.636 1.00 96.69 101 VAL A CA 1
ATOM 806 C C . VAL A 1 101 ? 9.779 -11.499 -23.645 1.00 96.69 101 VAL A C 1
ATOM 808 O O . VAL A 1 101 ? 9.681 -12.429 -24.441 1.00 96.69 101 VAL A O 1
ATOM 811 N N . LYS A 1 102 ? 10.792 -11.428 -22.773 1.00 97.31 102 LYS A N 1
ATOM 812 C CA . LYS A 1 102 ? 11.862 -12.431 -22.717 1.00 97.31 102 LYS A CA 1
ATOM 813 C C . LYS A 1 102 ? 12.620 -12.373 -21.395 1.00 97.31 102 LYS A C 1
ATOM 815 O O . LYS A 1 102 ? 12.926 -11.291 -20.903 1.00 97.31 102 LYS A O 1
ATOM 820 N N . VAL A 1 103 ? 13.014 -13.533 -20.872 1.00 97.81 103 VAL A N 1
ATOM 821 C CA . VAL A 1 103 ? 13.987 -13.632 -19.771 1.00 97.81 103 VAL A CA 1
ATOM 822 C C . VAL A 1 103 ? 15.400 -13.429 -20.321 1.00 97.81 103 VAL A C 1
ATOM 824 O O . VAL A 1 103 ? 15.805 -14.114 -21.263 1.00 97.81 103 VAL A O 1
ATOM 827 N N . ILE A 1 104 ? 16.153 -12.499 -19.737 1.00 97.56 104 ILE A N 1
ATOM 828 C CA . ILE A 1 104 ? 17.520 -12.156 -20.166 1.00 97.56 104 ILE A CA 1
ATOM 829 C C . ILE A 1 104 ? 18.597 -12.574 -19.163 1.00 97.56 104 ILE A C 1
ATOM 831 O O . ILE A 1 104 ? 19.769 -12.615 -19.522 1.00 97.56 104 ILE A O 1
ATOM 835 N N . GLY A 1 105 ? 18.221 -12.931 -17.935 1.00 98.12 105 GLY A N 1
ATOM 836 C CA . GLY A 1 105 ? 19.162 -13.424 -16.934 1.00 98.12 105 GLY A CA 1
ATOM 837 C C . GLY A 1 105 ? 18.472 -14.125 -15.771 1.00 98.12 105 GLY A C 1
ATOM 838 O O . GLY A 1 105 ? 17.313 -13.851 -15.466 1.00 98.12 105 GLY A O 1
ATOM 839 N N . ARG A 1 106 ? 19.199 -15.035 -15.117 1.00 98.12 106 ARG A N 1
ATOM 840 C CA . ARG A 1 106 ? 18.779 -15.749 -13.903 1.00 98.12 106 ARG A CA 1
ATOM 841 C C . ARG A 1 106 ? 19.896 -15.639 -12.871 1.00 98.12 106 ARG A C 1
ATOM 843 O O . ARG A 1 106 ? 21.056 -15.853 -13.211 1.00 98.12 106 ARG A O 1
ATOM 850 N N . GLY A 1 107 ? 19.549 -15.281 -11.643 1.00 97.25 107 GLY A N 1
ATOM 851 C CA . GLY A 1 107 ? 20.472 -15.178 -10.514 1.00 97.25 107 GLY A CA 1
ATOM 852 C C . GLY A 1 107 ? 20.020 -16.039 -9.337 1.00 97.25 107 GLY A C 1
ATOM 853 O O . GLY A 1 107 ? 19.030 -16.759 -9.424 1.00 97.25 107 GLY A O 1
ATOM 854 N N . ALA A 1 108 ? 20.729 -15.934 -8.211 1.00 97.88 108 ALA A N 1
ATOM 855 C CA . ALA A 1 108 ? 20.438 -16.724 -7.010 1.00 97.88 108 ALA A CA 1
ATOM 856 C C . ALA A 1 108 ? 19.059 -16.426 -6.384 1.00 97.88 108 ALA A C 1
ATOM 858 O O . ALA A 1 108 ? 18.482 -17.297 -5.742 1.00 97.88 108 ALA A O 1
ATOM 859 N N . PHE A 1 109 ? 18.530 -15.213 -6.579 1.00 96.50 109 PHE A N 1
ATOM 860 C CA . PHE A 1 109 ? 17.308 -14.730 -5.920 1.00 96.50 109 PHE A CA 1
ATOM 861 C C . PHE A 1 109 ? 16.189 -14.337 -6.892 1.00 96.50 109 PHE A C 1
ATOM 863 O O . PHE A 1 109 ? 15.183 -13.773 -6.469 1.00 96.50 109 PHE A O 1
ATOM 870 N N . GLY A 1 110 ? 16.346 -14.596 -8.194 1.00 96.75 110 GLY A N 1
ATOM 871 C CA . GLY A 1 110 ? 15.307 -14.254 -9.161 1.00 96.75 110 GLY A CA 1
ATOM 872 C C . GLY A 1 110 ? 15.761 -14.212 -10.612 1.00 96.75 110 GLY A C 1
ATOM 873 O O . GLY A 1 110 ? 16.852 -14.656 -10.975 1.00 96.75 110 GLY A O 1
ATOM 874 N N . GLU A 1 111 ? 14.890 -13.659 -11.447 1.00 97.12 111 GLU A N 1
ATOM 875 C CA . GLU A 1 111 ? 15.063 -13.546 -12.892 1.00 97.12 111 GLU A CA 1
ATOM 876 C C . GLU A 1 111 ? 14.995 -12.080 -13.317 1.00 97.12 111 GLU A C 1
ATOM 878 O O . GLU A 1 111 ? 14.267 -11.283 -12.726 1.00 97.12 111 GLU A O 1
ATOM 883 N N . VAL A 1 112 ? 15.739 -11.736 -14.365 1.00 97.56 112 VAL A N 1
ATOM 884 C CA . VAL A 1 112 ? 15.678 -10.424 -15.008 1.00 97.56 112 VAL A CA 1
ATOM 885 C C . VAL A 1 112 ? 15.053 -10.601 -16.380 1.00 97.56 112 VAL A C 1
ATOM 887 O O . VAL A 1 112 ? 15.499 -11.424 -17.186 1.00 97.56 112 VAL A O 1
ATOM 890 N N . CYS A 1 113 ? 14.023 -9.807 -16.646 1.00 97.75 113 CYS A N 1
ATOM 891 C CA . CYS A 1 113 ? 13.187 -9.932 -17.826 1.00 97.75 113 CYS A CA 1
ATOM 892 C C . CYS A 1 113 ? 13.076 -8.603 -18.564 1.00 97.75 113 CYS A C 1
ATOM 894 O O . CYS A 1 113 ? 12.980 -7.543 -17.949 1.00 97.75 113 CYS A O 1
ATOM 896 N N . VAL A 1 114 ? 13.012 -8.677 -19.889 1.00 97.44 114 VAL A N 1
ATOM 897 C CA . VAL A 1 114 ? 12.483 -7.597 -20.719 1.00 97.44 114 VAL A CA 1
ATOM 898 C C . VAL A 1 114 ? 10.965 -7.695 -20.675 1.00 97.44 114 VAL A C 1
ATOM 900 O O . VAL A 1 114 ? 10.399 -8.760 -20.940 1.00 97.44 114 VAL A O 1
ATOM 903 N N . VAL A 1 115 ? 10.320 -6.583 -20.340 1.00 96.88 115 VAL A N 1
ATOM 904 C CA . VAL A 1 115 ? 8.865 -6.473 -20.233 1.00 96.88 115 VAL A CA 1
ATOM 905 C C . VAL A 1 115 ? 8.354 -5.268 -21.014 1.00 96.88 115 VAL A C 1
ATOM 907 O O . VAL A 1 115 ? 9.089 -4.302 -21.230 1.00 96.88 115 VAL A O 1
ATOM 910 N N . ARG A 1 116 ? 7.085 -5.315 -21.417 1.00 95.50 116 ARG A N 1
ATOM 911 C CA . ARG A 1 116 ? 6.349 -4.178 -21.977 1.00 95.50 116 ARG A CA 1
ATOM 912 C C . ARG A 1 116 ? 5.290 -3.737 -20.970 1.00 95.50 116 ARG A C 1
ATOM 914 O O . ARG A 1 116 ? 4.519 -4.566 -20.501 1.00 95.50 116 ARG A O 1
ATOM 921 N N . ALA A 1 117 ? 5.249 -2.448 -20.641 1.00 94.50 117 ALA A N 1
ATOM 922 C CA . ALA A 1 117 ? 4.202 -1.893 -19.785 1.00 94.50 117 ALA A CA 1
ATOM 923 C C . ALA A 1 117 ? 2.863 -1.871 -20.538 1.00 94.50 117 ALA A C 1
ATOM 925 O O . ALA A 1 117 ? 2.769 -1.256 -21.604 1.00 94.50 117 ALA A O 1
ATOM 926 N N . SER A 1 118 ? 1.841 -2.528 -19.991 1.00 86.19 118 SER A N 1
ATOM 927 C CA . SER A 1 118 ? 0.527 -2.661 -20.633 1.00 86.19 118 SER A CA 1
ATOM 928 C C . SER A 1 118 ? -0.317 -1.384 -20.527 1.00 86.19 118 SER A C 1
ATOM 930 O O . SER A 1 118 ? -1.100 -1.094 -21.427 1.00 86.19 118 SER A O 1
ATOM 932 N N . PHE A 1 119 ? -0.092 -0.544 -19.510 1.00 78.62 119 PHE A N 1
ATOM 933 C CA . PHE A 1 119 ? -0.835 0.712 -19.305 1.00 78.62 119 PHE A CA 1
ATOM 934 C C . PHE A 1 119 ? -0.465 1.856 -20.270 1.00 78.62 119 PHE A C 1
ATOM 936 O O . PHE A 1 119 ? -1.158 2.869 -20.311 1.00 78.62 119 PHE A O 1
ATOM 943 N N . LEU A 1 120 ? 0.623 1.732 -21.043 1.00 61.38 120 LEU A N 1
ATOM 944 C CA . LEU A 1 120 ? 1.020 2.740 -22.040 1.00 61.38 120 LEU A CA 1
ATOM 945 C C . LEU A 1 120 ? 0.310 2.563 -23.392 1.00 61.38 120 LEU A C 1
ATOM 947 O O . LEU A 1 120 ? 0.366 3.461 -24.231 1.00 61.38 120 LEU A O 1
ATOM 951 N N . GLN A 1 121 ? -0.376 1.437 -23.614 1.00 50.66 121 GLN A N 1
ATOM 952 C CA . GLN A 1 121 ? -1.219 1.220 -24.791 1.00 50.66 121 GLN A CA 1
ATOM 953 C C . GLN A 1 121 ? -2.650 1.667 -24.498 1.00 50.66 121 GLN A C 1
ATOM 955 O O . GLN A 1 121 ? -3.574 0.874 -24.357 1.00 50.66 121 GLN A O 1
ATOM 960 N N . GLY A 1 122 ? -2.827 2.986 -24.438 1.00 51.00 122 GLY A N 1
ATOM 961 C CA . GLY A 1 122 ? -4.125 3.599 -24.675 1.00 51.00 122 GLY A CA 1
ATOM 962 C C . GLY A 1 122 ? -4.533 3.380 -26.130 1.00 51.00 122 GLY A C 1
ATOM 963 O O . GLY A 1 122 ? -4.309 4.235 -26.980 1.00 51.00 122 GLY A O 1
ATOM 964 N N . THR A 1 123 ? -5.134 2.232 -26.415 1.00 43.56 123 THR A N 1
ATOM 965 C CA . THR A 1 123 ? -6.140 2.128 -27.468 1.00 43.56 123 THR A CA 1
ATOM 966 C C . THR A 1 123 ? -7.398 1.595 -26.823 1.00 43.56 123 THR A C 1
ATOM 968 O O . THR A 1 123 ? -7.486 0.410 -26.502 1.00 43.56 123 THR A O 1
ATOM 971 N N . ASP A 1 124 ? -8.369 2.489 -26.678 1.00 48.59 124 ASP A N 1
ATOM 972 C CA . ASP A 1 124 ? -9.785 2.168 -26.746 1.00 48.59 124 ASP A CA 1
ATOM 973 C C . ASP A 1 124 ? -10.045 1.362 -28.031 1.00 48.59 124 ASP A C 1
ATOM 975 O O . ASP A 1 124 ? -10.442 1.891 -29.068 1.00 48.59 124 ASP A O 1
ATOM 979 N N . ALA A 1 125 ? -9.787 0.057 -27.996 1.00 46.03 125 ALA A N 1
ATOM 980 C CA . ALA A 1 125 ? -10.355 -0.876 -28.948 1.00 46.03 125 ALA A CA 1
ATOM 981 C C . ALA A 1 125 ? -11.777 -1.147 -28.463 1.00 46.03 125 ALA A C 1
ATOM 983 O O . ALA A 1 125 ? -12.046 -2.076 -27.702 1.00 46.03 125 ALA A O 1
ATOM 984 N N . GLY A 1 126 ? -12.665 -0.231 -28.847 1.00 39.84 126 GLY A N 1
ATOM 985 C CA . GLY A 1 126 ? -14.087 -0.313 -28.596 1.00 39.84 126 GLY A CA 1
ATOM 986 C C . GLY A 1 126 ? -14.636 -1.700 -28.916 1.00 39.84 126 GLY A C 1
ATOM 987 O O . GLY A 1 126 ? -14.312 -2.322 -29.927 1.00 39.84 126 GLY A O 1
ATOM 988 N N . ASN A 1 127 ? -15.512 -2.144 -28.026 1.00 45.59 127 ASN A N 1
ATOM 989 C CA . ASN A 1 127 ? -16.470 -3.208 -28.233 1.00 45.59 127 ASN A CA 1
ATOM 990 C C . ASN A 1 127 ? -17.320 -2.922 -29.492 1.00 45.59 127 ASN A C 1
ATOM 992 O O . ASN A 1 127 ? -18.423 -2.393 -29.399 1.00 45.59 127 ASN A O 1
ATOM 996 N N . MET A 1 128 ? -16.810 -3.256 -30.678 1.00 46.69 128 MET A N 1
ATOM 997 C CA . MET A 1 128 ? -17.585 -3.373 -31.914 1.00 46.69 128 MET A CA 1
ATOM 998 C C . MET A 1 128 ? -18.105 -4.809 -32.003 1.00 46.69 128 MET A C 1
ATOM 1000 O O . MET A 1 128 ? -17.638 -5.621 -32.799 1.00 46.69 128 MET A O 1
ATOM 1004 N N . SER A 1 129 ? -19.088 -5.133 -31.161 1.00 42.69 129 SER A N 1
ATOM 1005 C CA . SER A 1 129 ? -19.998 -6.233 -31.476 1.00 42.69 129 SER A CA 1
ATOM 1006 C C . SER A 1 129 ? -20.937 -5.736 -32.577 1.00 42.69 129 SER A C 1
ATOM 1008 O O . SER A 1 129 ? -21.918 -5.035 -32.335 1.00 42.69 129 SER A O 1
ATOM 1010 N N . ALA A 1 130 ? -20.582 -6.038 -33.826 1.00 43.28 130 ALA A N 1
ATOM 1011 C CA . ALA A 1 130 ? -21.483 -5.887 -34.954 1.00 43.28 130 ALA A CA 1
ATOM 1012 C C . ALA A 1 130 ? -22.662 -6.852 -34.750 1.00 43.28 130 ALA A C 1
ATOM 1014 O O . ALA A 1 130 ? -22.583 -8.040 -35.057 1.00 43.28 130 ALA A O 1
ATOM 1015 N N . SER A 1 131 ? -23.752 -6.338 -34.183 1.00 43.66 131 SER A N 1
ATOM 1016 C CA . SER A 1 131 ? -25.070 -6.954 -34.282 1.00 43.66 131 SER A CA 1
ATOM 1017 C C . SER A 1 131 ? -25.598 -6.677 -35.687 1.00 43.66 131 SER A C 1
ATOM 1019 O O . SER A 1 131 ? -26.219 -5.655 -35.968 1.00 43.66 131 SER A O 1
ATOM 1021 N N . THR A 1 132 ? -25.282 -7.574 -36.615 1.00 42.97 132 THR A N 1
ATOM 1022 C C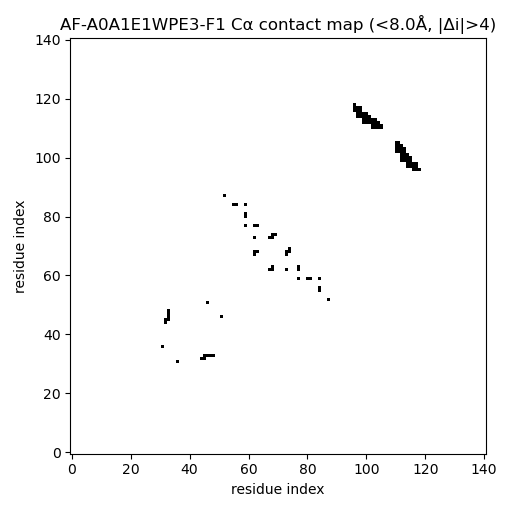A . THR A 1 132 ? -25.875 -7.570 -37.950 1.00 42.97 132 THR A CA 1
ATOM 1023 C C . THR A 1 132 ? -27.363 -7.890 -37.802 1.00 42.97 132 THR A C 1
ATOM 1025 O O . THR A 1 132 ? -27.736 -8.997 -37.419 1.00 42.97 132 THR A O 1
ATOM 1028 N N . GLY A 1 133 ? -28.204 -6.881 -38.028 1.00 40.94 133 GLY A N 1
ATOM 1029 C CA . GLY A 1 133 ? -29.656 -6.989 -37.967 1.00 40.94 133 GLY A CA 1
ATOM 1030 C C . GLY A 1 133 ? -30.269 -7.750 -39.145 1.00 40.94 133 GLY A C 1
ATOM 1031 O O . GLY A 1 133 ? -29.643 -7.938 -40.187 1.00 40.94 133 GLY A O 1
ATOM 1032 N N . GLY A 1 134 ? -31.537 -8.132 -38.976 1.00 34.03 134 GLY A N 1
ATOM 1033 C CA . GLY A 1 134 ? -32.374 -8.622 -40.065 1.00 34.03 134 GLY A CA 1
ATOM 1034 C C . GLY A 1 134 ? -33.712 -9.203 -39.612 1.00 34.03 134 GLY A C 1
ATOM 1035 O O . GLY A 1 134 ? -33.931 -10.396 -39.782 1.00 34.03 134 GLY A O 1
ATOM 1036 N N . THR A 1 135 ? -34.624 -8.382 -39.080 1.00 42.53 135 THR A N 1
ATOM 1037 C CA . THR A 1 135 ? -36.054 -8.739 -39.008 1.00 42.53 135 THR A CA 1
ATOM 1038 C C . THR A 1 135 ? -36.807 -7.851 -39.989 1.00 42.53 135 THR A C 1
ATOM 1040 O O . THR A 1 135 ? -36.928 -6.646 -39.779 1.00 42.53 135 THR A O 1
ATOM 1043 N N . ILE A 1 136 ? -37.272 -8.443 -41.087 1.00 47.50 136 ILE A N 1
ATOM 1044 C CA . ILE A 1 136 ? -38.111 -7.782 -42.086 1.00 47.50 136 ILE A CA 1
ATOM 1045 C C . ILE A 1 136 ? -39.558 -8.140 -41.736 1.00 47.50 136 ILE A C 1
ATOM 1047 O O . ILE A 1 136 ? -39.958 -9.291 -41.889 1.00 47.50 136 ILE A O 1
ATOM 1051 N N . SER A 1 137 ? -40.326 -7.170 -41.237 1.00 42.25 137 SER A N 1
ATOM 1052 C CA . SER A 1 137 ? -41.788 -7.258 -41.153 1.00 42.25 137 SER A CA 1
ATOM 1053 C C . SER A 1 137 ? -42.379 -6.454 -42.299 1.00 42.25 137 SER A C 1
ATOM 1055 O O . SER A 1 137 ? -42.278 -5.227 -42.309 1.00 42.25 137 SER A O 1
ATOM 1057 N N . THR A 1 138 ? -43.014 -7.139 -43.246 1.00 46.44 138 THR A N 1
ATOM 1058 C CA . THR A 1 138 ? -43.838 -6.520 -44.286 1.00 46.44 138 THR A CA 1
ATOM 1059 C C . THR A 1 138 ? -45.297 -6.828 -43.982 1.00 46.44 138 THR A C 1
ATOM 1061 O O . THR A 1 138 ? -45.759 -7.958 -44.105 1.00 46.44 138 THR A O 1
ATOM 1064 N N . THR A 1 139 ? -46.012 -5.801 -43.543 1.00 49.44 139 THR A N 1
ATOM 1065 C CA . THR A 1 139 ? -47.467 -5.764 -43.388 1.00 49.44 139 THR A CA 1
ATOM 1066 C C . THR A 1 139 ? -48.081 -5.335 -44.718 1.00 49.44 139 THR A C 1
ATOM 1068 O O . THR A 1 139 ? -47.665 -4.290 -45.210 1.00 49.44 139 THR A O 1
ATOM 1071 N N . THR A 1 140 ? -49.045 -6.076 -45.281 1.00 42.97 140 THR A N 1
ATOM 1072 C CA . THR A 1 140 ? -50.385 -5.622 -45.758 1.00 42.97 140 THR A CA 1
ATOM 1073 C C . THR A 1 140 ? -50.997 -6.558 -46.808 1.00 42.97 140 THR A C 1
ATOM 1075 O O . THR A 1 140 ? -50.304 -6.961 -47.736 1.00 42.97 140 THR A O 1
ATOM 1078 N N . GLY A 1 141 ? -52.318 -6.768 -46.694 1.00 40.31 141 GLY A N 1
ATOM 1079 C CA . GLY A 1 141 ? -53.232 -6.986 -47.827 1.00 40.31 141 GLY A CA 1
ATOM 1080 C C . GLY A 1 141 ? -53.551 -8.426 -48.166 1.00 40.31 141 GLY A C 1
ATOM 1081 O O . GLY A 1 141 ? -52.854 -8.967 -49.045 1.00 40.31 141 GLY A O 1
#

Mean predicted aligned error: 15.59 Å

Nearest PDB structures (foldseek):
  4aw2-assembly1_A-2  TM=9.262E-01  e=2.420E-07  Rattus norvegicus
  3tku-assembly1_A  TM=8.846E-01  e=1.626E-07  Homo sapiens
  3tku-assembly1_B  TM=8.956E-01  e=2.586E-07  Homo sapiens
  4wot-assembly1_A  TM=7.965E-01  e=1.576E-05  Homo sapiens
  7jov-assembly1_A  TM=8.240E-01  e=3.985E-05  Homo sapiens

Secondary structure (DSSP, 8-state):
------------------HHHHHHHHHHHHHHHHS--TT----TT---HHHHHHHHHHHHHHHHHSTTTTSHHHHHHHHHHHHHHHHHHHHS--GGGEEEEEEEEEETTEEEEEEEEGGG---------------------

Radius of gyration: 32.25 Å; Cα contacts (8 Å, |Δi|>4): 60; chains: 1; bounding box: 96×53×102 Å

Foldseek 3Di:
DDDDDDDDPPPDPPPPPPVVVVVVVVVVVVVVLADDPVDDDDDPPHDYPVVVLVVLLVLLVCLVVDPCVVPPVSVVVNVVCVVVSVVVVVPDDDCVQWDFDAFDDDDPPGTDTDTDGNVVPPDPPDPPPPPPDDDDDDDDD

Sequence (141 aa):
MSDDEDSSPERALCPTNNVPVLGIKRLKQIETMFLPRRLQLPRTQSLSVETLLDVLVVLYDECCNSSLRREKAIADFICYVKPIVTALKRLRLSRDDFELVKVIGRGAFGEVCVVRASFLQGTDAGNMSASTGGTISTTTG

pLDDT: mean 77.31, std 22.14, range [34.03, 98.56]

Solvent-accessible surface area (backbone atoms only — not comparable to full-atom values): 9396 Å² total; per-residue (Å²): 139,78,92,84,78,91,79,76,85,83,75,71,84,65,83,75,87,41,66,68,59,54,50,52,52,52,52,53,52,54,49,64,52,65,52,84,58,96,84,63,76,86,60,98,86,48,70,53,72,69,55,52,51,50,52,52,46,52,52,50,52,50,45,71,72,38,92,56,36,78,42,65,73,49,35,52,48,48,65,68,44,45,67,55,48,54,50,50,65,69,72,45,92,54,72,88,47,42,46,80,73,44,80,78,47,77,59,98,89,50,74,43,64,49,64,44,65,52,82,77,65,85,65,89,76,68,89,76,78,81,78,80,79,86,84,87,85,85,87,84,137